Protein AF-A0A519LR67-F1 (afdb_monomer_lite)

Sequence (162 aa):
MQYLELKPSFPLKELPLLFSFYAIDAFLNLFQLSNNSKLLLLNELKISFNNEFAIDKEQKKEIDRNYRLLEPQMESILSGSSNDLNEIFSIVNLKSKAIKKTILTVRQRIEISTHSFLSSHIHMMLNRQYSSKQRMYELIIYNHLYRYYKTLHYKKKETSLI

Secondary structure (DSSP, 8-state):
--GGG--S---S-HHHHHHHHHHHHHHHHHTT--HHHHHHHHHHHHHHHHHHTT--HHHHHHHHHHHHHHHHHHHHHHHT--STTHHHHHHHHHHHHHHHHHHHHHHHH-SS-HHHHHHHHHHHHHHHH-SS-HHHHHHHHHHHHHHHHHHHHHHHHHHT--

Foldseek 3Di:
DDVVPPPDDDDPDCLLLLLLLLLLLLVVVLLVDDLVNLLVLLVVLLVVLCVVVVPDPVNVVVLVVVLVVCVVVNCCSSVVVDPVNVVSVVVSVVVSVVCSVVSVVCSVVPPDDPSVVSSVVSLVVQPVSDPPPSSVSSNSNSVNSSVVSVVVVVVVVVVVVD

Radius of gyration: 16.32 Å; chains: 1; bounding box: 38×46×45 Å

pLDDT: mean 85.64, std 14.42, range [35.38, 97.62]

Structure (mmCIF, N/CA/C/O backbone):
data_AF-A0A519LR67-F1
#
_entry.id   AF-A0A519LR67-F1
#
loop_
_atom_site.group_PDB
_atom_site.id
_atom_site.type_symbol
_atom_site.label_atom_id
_atom_site.label_alt_id
_atom_site.label_comp_id
_atom_site.label_asym_id
_atom_site.label_entity_id
_atom_site.label_seq_id
_atom_site.pdbx_PDB_ins_code
_atom_site.Cartn_x
_atom_site.Cartn_y
_atom_site.Cartn_z
_atom_site.occupancy
_atom_site.B_iso_or_equiv
_atom_site.auth_seq_id
_atom_site.auth_comp_id
_atom_site.auth_asym_id
_atom_site.auth_atom_id
_atom_site.pdbx_PDB_model_num
ATOM 1 N N . MET A 1 1 ? -15.741 -18.077 14.631 1.00 35.38 1 MET A N 1
ATOM 2 C CA . MET A 1 1 ? -14.416 -17.499 14.317 1.00 35.38 1 MET A CA 1
ATOM 3 C C . MET A 1 1 ? -14.642 -16.053 13.911 1.00 35.38 1 MET A C 1
ATOM 5 O O . MET A 1 1 ? -15.443 -15.833 13.030 1.00 35.38 1 MET A O 1
ATOM 9 N N . GLN A 1 2 ? -14.063 -15.014 14.489 1.00 40.09 2 GLN A N 1
ATOM 10 C CA . GLN A 1 2 ? -13.033 -14.943 15.527 1.00 40.09 2 GLN A CA 1
ATOM 11 C C . GLN A 1 2 ? -12.904 -13.473 15.987 1.00 40.09 2 GLN A C 1
ATOM 13 O O . GLN A 1 2 ? -11.833 -12.998 16.327 1.00 40.09 2 GLN A O 1
ATOM 18 N N . TYR A 1 3 ? -13.999 -12.714 15.910 1.00 45.06 3 TYR A N 1
ATOM 19 C CA . TYR A 1 3 ? -13.995 -11.268 16.129 1.00 45.06 3 TYR A CA 1
ATOM 20 C C . TYR A 1 3 ? -13.906 -10.875 17.616 1.00 45.06 3 TYR A C 1
ATOM 22 O O . TYR A 1 3 ? -13.339 -9.843 17.949 1.00 45.06 3 TYR A O 1
ATOM 30 N N . LEU A 1 4 ? -14.361 -11.732 18.539 1.00 39.19 4 LEU A N 1
ATOM 31 C CA . LEU A 1 4 ? -14.284 -11.499 19.994 1.00 39.19 4 LEU A CA 1
ATOM 32 C C . LEU A 1 4 ? -12.833 -11.417 20.546 1.00 39.19 4 LEU A C 1
ATOM 34 O O . LEU A 1 4 ? -12.640 -11.176 21.735 1.00 39.19 4 LEU A O 1
ATOM 38 N N . GLU A 1 5 ? -11.813 -11.557 19.687 1.00 42.66 5 GLU A N 1
ATOM 39 C CA . GLU A 1 5 ? -10.378 -11.413 19.971 1.00 42.66 5 GLU A CA 1
ATOM 40 C C . GLU A 1 5 ? -9.709 -10.233 19.225 1.00 42.66 5 GLU A C 1
ATOM 42 O O . GLU A 1 5 ? -8.518 -10.285 18.920 1.00 42.66 5 GLU A O 1
ATOM 47 N N . LEU A 1 6 ? -10.401 -9.113 18.990 1.00 49.81 6 LEU A N 1
ATOM 48 C CA . LEU A 1 6 ? -9.806 -7.793 18.644 1.00 49.81 6 LEU A CA 1
ATOM 49 C C . LEU A 1 6 ? -8.808 -7.228 19.693 1.00 49.81 6 LEU A C 1
ATOM 51 O O . LEU A 1 6 ? -8.476 -6.043 19.744 1.00 49.81 6 LEU A O 1
ATOM 55 N N . LYS A 1 7 ? -8.360 -8.089 20.596 1.00 42.62 7 LYS A N 1
ATOM 56 C CA . LYS A 1 7 ? -7.526 -7.839 21.754 1.00 42.62 7 LYS A CA 1
ATOM 57 C C . LYS A 1 7 ? -6.222 -7.176 21.308 1.00 42.62 7 LYS A C 1
ATOM 59 O O . LYS A 1 7 ? -5.516 -7.708 20.460 1.00 42.62 7 LYS A O 1
ATOM 64 N N . PRO A 1 8 ? -5.694 -6.239 22.072 1.00 41.91 8 PRO A N 1
ATOM 65 C CA . PRO A 1 8 ? -6.258 -4.974 22.488 1.00 41.91 8 PRO A CA 1
ATOM 66 C C . PRO A 1 8 ? -5.341 -3.856 21.953 1.00 41.91 8 PRO A C 1
ATOM 68 O O . PRO A 1 8 ? -4.138 -3.860 22.202 1.00 41.91 8 PRO A O 1
ATOM 71 N N . SER A 1 9 ? -5.916 -2.910 21.205 1.00 53.69 9 SER A N 1
ATOM 72 C CA . SER A 1 9 ? -5.344 -1.585 20.897 1.00 53.69 9 SER A CA 1
ATOM 73 C C . SER A 1 9 ? -3.869 -1.560 20.457 1.00 53.69 9 SER A C 1
ATOM 75 O O . SER A 1 9 ? -3.030 -1.169 21.260 1.00 53.69 9 SER A O 1
ATOM 77 N N . PHE A 1 10 ? -3.567 -1.961 19.210 1.00 47.44 10 PHE A N 1
ATOM 78 C CA . PHE A 1 10 ? -2.246 -1.883 18.541 1.00 47.44 10 PHE A CA 1
ATOM 79 C C . PHE A 1 10 ? -1.169 -1.058 19.293 1.00 47.44 10 PHE A C 1
ATOM 81 O O . PHE A 1 10 ? -1.021 0.133 19.021 1.00 47.44 10 PHE A O 1
ATOM 88 N N . PRO A 1 11 ? -0.382 -1.662 20.207 1.00 52.09 11 PRO A N 1
ATOM 89 C CA . PRO A 1 11 ? 0.748 -0.991 20.834 1.00 52.09 11 PRO A CA 1
ATOM 90 C C . PRO A 1 11 ? 2.058 -1.504 20.208 1.00 52.09 11 PRO A C 1
ATOM 92 O O . PRO A 1 11 ? 2.284 -2.710 20.115 1.00 52.09 11 PRO A O 1
ATOM 95 N N . LEU A 1 12 ? 2.914 -0.572 19.766 1.00 45.69 12 LEU A N 1
ATOM 96 C CA . LEU A 1 12 ? 4.274 -0.776 19.227 1.00 45.69 12 LEU A CA 1
ATOM 97 C C . LEU A 1 12 ? 4.404 -1.746 18.028 1.00 45.69 12 LEU A C 1
ATOM 99 O O . LEU A 1 12 ? 4.888 -2.863 18.194 1.00 45.69 12 LEU A O 1
ATOM 103 N N . LYS A 1 13 ? 4.029 -1.322 16.803 1.00 55.53 13 LYS A N 1
ATOM 104 C CA . LYS A 1 13 ? 4.420 -1.973 15.516 1.00 55.53 13 LYS A CA 1
ATOM 105 C C . LYS A 1 13 ? 4.006 -1.160 14.269 1.00 55.53 13 LYS A C 1
ATOM 107 O O . LYS A 1 13 ? 3.487 -1.706 13.300 1.00 55.53 13 LYS A O 1
ATOM 112 N N . GLU A 1 14 ? 4.211 0.155 14.276 1.00 73.88 14 GLU A N 1
ATOM 113 C CA . GLU A 1 14 ? 3.817 1.037 13.156 1.00 73.88 14 GLU A CA 1
ATOM 114 C C . GLU A 1 14 ? 4.798 0.938 11.975 1.00 73.88 14 GLU A C 1
ATOM 116 O O . GLU A 1 14 ? 4.396 0.989 10.815 1.00 73.88 14 GLU A O 1
ATOM 121 N N . LEU A 1 15 ? 6.078 0.668 12.258 1.00 81.56 15 LEU A N 1
ATOM 122 C CA . LEU A 1 15 ? 7.151 0.627 11.260 1.00 81.56 15 LEU A CA 1
ATOM 123 C C . LEU A 1 15 ? 6.900 -0.359 10.096 1.00 81.56 15 LEU A C 1
ATOM 125 O O . LEU A 1 15 ? 7.087 0.043 8.948 1.00 81.56 15 LEU A O 1
ATOM 129 N N . PRO A 1 16 ? 6.422 -1.606 10.311 1.00 88.56 16 PRO A N 1
ATOM 130 C CA . PRO A 1 16 ? 6.075 -2.497 9.205 1.00 88.56 16 PRO A CA 1
ATOM 131 C C . PRO A 1 16 ? 4.921 -1.973 8.342 1.00 88.56 16 PRO A C 1
ATOM 133 O O . PRO A 1 16 ? 4.932 -2.177 7.133 1.00 88.56 16 PRO A O 1
ATOM 136 N N . LEU A 1 17 ? 3.919 -1.309 8.930 1.00 90.88 17 LEU A N 1
ATOM 137 C CA . LEU A 1 17 ? 2.818 -0.715 8.163 1.00 90.88 17 LEU A CA 1
ATOM 138 C C . LEU A 1 17 ? 3.316 0.465 7.326 1.00 90.88 17 LEU A C 1
ATOM 140 O O . LEU A 1 17 ? 3.057 0.499 6.126 1.00 90.88 17 LEU A O 1
ATOM 144 N N . LEU A 1 18 ? 4.097 1.367 7.926 1.00 90.44 18 LEU A N 1
ATOM 145 C CA . LEU A 1 18 ? 4.720 2.490 7.220 1.00 90.44 18 LEU A CA 1
ATOM 146 C C . LEU A 1 18 ? 5.619 2.004 6.076 1.00 90.44 18 LEU A C 1
ATOM 148 O O . LEU A 1 18 ? 5.510 2.501 4.955 1.00 90.44 18 LEU A O 1
ATOM 152 N N . PHE A 1 19 ? 6.434 0.971 6.320 1.00 91.50 19 PHE A N 1
ATOM 153 C CA . PHE A 1 19 ? 7.225 0.322 5.276 1.00 91.50 19 PHE A CA 1
ATOM 154 C C . PHE A 1 19 ? 6.334 -0.202 4.147 1.00 91.50 19 PHE A C 1
ATOM 156 O O . PHE A 1 19 ? 6.629 0.059 2.985 1.00 91.50 19 PHE A O 1
ATOM 163 N N . SER A 1 20 ? 5.235 -0.898 4.464 1.00 95.06 20 SER A N 1
ATOM 164 C CA . SER A 1 20 ? 4.306 -1.411 3.449 1.00 95.06 20 SER A CA 1
ATOM 165 C C . SER A 1 20 ? 3.689 -0.289 2.619 1.00 95.06 20 SER A C 1
ATOM 167 O O . SER A 1 20 ? 3.636 -0.399 1.394 1.00 95.06 20 SER A O 1
ATOM 169 N N . PHE A 1 21 ? 3.248 0.797 3.261 1.00 95.25 21 PHE A N 1
ATOM 170 C CA . PHE A 1 21 ? 2.673 1.950 2.568 1.00 95.25 21 PHE A CA 1
ATOM 171 C C . PHE A 1 21 ? 3.666 2.537 1.570 1.00 95.25 21 PHE A C 1
ATOM 173 O O . PHE A 1 21 ? 3.342 2.683 0.391 1.00 95.25 21 PHE A O 1
ATOM 180 N N . TYR A 1 22 ? 4.890 2.806 2.025 1.00 94.69 22 TYR A N 1
ATOM 181 C CA . TYR A 1 22 ? 5.921 3.392 1.180 1.00 94.69 22 TYR A CA 1
ATOM 182 C C . TYR A 1 22 ? 6.403 2.433 0.088 1.00 94.69 22 TYR A C 1
ATOM 184 O O . TYR A 1 22 ? 6.562 2.836 -1.060 1.00 94.69 22 TYR A O 1
ATOM 192 N N . ALA A 1 23 ? 6.584 1.149 0.402 1.00 95.19 23 ALA A N 1
ATOM 193 C CA . ALA A 1 23 ? 6.995 0.144 -0.574 1.00 95.19 23 ALA A CA 1
ATOM 194 C C . ALA A 1 23 ? 5.959 -0.022 -1.694 1.00 95.19 23 ALA A C 1
ATOM 196 O O . ALA A 1 23 ? 6.339 -0.131 -2.862 1.00 95.19 23 ALA A O 1
ATOM 197 N N . ILE A 1 24 ? 4.663 -0.013 -1.362 1.00 97.12 24 ILE A N 1
ATOM 198 C CA . ILE A 1 24 ? 3.587 -0.075 -2.356 1.00 97.12 24 ILE A CA 1
ATOM 199 C C . ILE A 1 24 ? 3.546 1.210 -3.185 1.00 97.12 24 ILE A C 1
ATOM 201 O O . ILE A 1 24 ? 3.505 1.115 -4.410 1.00 97.12 24 ILE A O 1
ATOM 205 N N . ASP A 1 25 ? 3.604 2.399 -2.575 1.00 96.62 25 ASP A N 1
ATOM 206 C CA . ASP A 1 25 ? 3.631 3.657 -3.338 1.00 96.62 25 ASP A CA 1
ATOM 207 C C . ASP A 1 25 ? 4.840 3.719 -4.284 1.00 96.62 25 ASP A C 1
ATOM 209 O O . ASP A 1 25 ? 4.672 3.989 -5.476 1.00 96.62 25 ASP A O 1
ATOM 213 N N . ALA A 1 26 ? 6.036 3.379 -3.798 1.00 94.94 26 ALA A N 1
ATOM 214 C CA . ALA A 1 26 ? 7.251 3.319 -4.604 1.00 94.94 26 ALA A CA 1
ATOM 215 C C . ALA A 1 26 ? 7.111 2.325 -5.767 1.00 94.94 26 ALA A C 1
ATOM 217 O O . ALA A 1 26 ? 7.448 2.655 -6.905 1.00 94.94 26 ALA A O 1
ATOM 218 N N . PHE A 1 27 ? 6.552 1.138 -5.520 1.00 95.75 27 PHE A N 1
ATOM 219 C CA . PHE A 1 27 ? 6.279 0.156 -6.568 1.00 95.75 27 PHE A CA 1
ATOM 220 C C . PHE A 1 27 ? 5.311 0.701 -7.628 1.00 95.75 27 PHE A C 1
ATOM 222 O O . PHE A 1 27 ? 5.603 0.633 -8.822 1.00 95.75 27 PHE A O 1
ATOM 229 N N . LEU A 1 28 ? 4.203 1.321 -7.217 1.00 95.62 28 LEU A N 1
ATOM 230 C CA . LEU A 1 28 ? 3.241 1.940 -8.135 1.00 95.62 28 LEU A CA 1
ATOM 231 C C . LEU A 1 28 ? 3.856 3.113 -8.922 1.00 95.62 28 LEU A C 1
ATOM 233 O O . LEU A 1 28 ? 3.547 3.296 -10.103 1.00 95.62 28 LEU A O 1
ATOM 237 N N . ASN A 1 29 ? 4.763 3.875 -8.307 1.00 94.44 29 ASN A N 1
ATOM 238 C CA . ASN A 1 29 ? 5.527 4.938 -8.966 1.00 94.44 29 ASN A CA 1
ATOM 239 C C . ASN A 1 29 ? 6.478 4.398 -10.040 1.00 94.44 29 ASN A C 1
ATOM 241 O O . ASN A 1 29 ? 6.645 5.038 -11.079 1.00 94.44 29 ASN A O 1
ATOM 245 N N . LEU A 1 30 ? 7.071 3.214 -9.848 1.00 93.19 30 LEU A N 1
ATOM 246 C CA . LEU A 1 30 ? 7.915 2.581 -10.873 1.00 93.19 30 LEU A CA 1
ATOM 247 C C . LEU A 1 30 ? 7.119 2.235 -12.137 1.00 93.19 30 LEU A C 1
ATOM 249 O O . LEU A 1 30 ? 7.657 2.317 -13.241 1.00 93.19 30 LEU A O 1
ATOM 253 N N . PHE A 1 31 ? 5.829 1.933 -11.988 1.00 93.06 31 PHE A N 1
ATOM 254 C CA . PHE A 1 31 ? 4.893 1.758 -13.102 1.00 93.06 31 PHE A CA 1
ATOM 255 C C . PHE A 1 31 ? 4.347 3.080 -13.665 1.00 93.06 31 PHE A C 1
ATOM 257 O O . PHE A 1 31 ? 3.567 3.057 -14.618 1.00 93.06 31 PHE A O 1
ATOM 264 N N . GLN A 1 32 ? 4.787 4.225 -13.132 1.00 92.75 32 GLN A N 1
ATOM 265 C CA . GLN A 1 32 ? 4.385 5.573 -13.546 1.00 92.75 32 GLN A CA 1
ATOM 266 C C . GLN A 1 32 ? 2.875 5.820 -13.416 1.00 92.75 32 GLN A C 1
ATOM 268 O O . GLN A 1 32 ? 2.281 6.537 -14.224 1.00 92.75 32 GLN A O 1
ATOM 273 N N . LEU A 1 33 ? 2.230 5.223 -12.407 1.00 93.44 33 LEU A N 1
ATOM 274 C CA . LEU A 1 33 ? 0.810 5.463 -12.170 1.00 93.44 33 LEU A CA 1
ATOM 275 C C . LEU A 1 33 ? 0.583 6.885 -11.655 1.00 93.44 33 LEU A C 1
ATOM 277 O O . LEU A 1 33 ? 1.215 7.327 -10.695 1.00 93.44 33 LEU A O 1
ATOM 281 N N . SER A 1 34 ? -0.403 7.566 -12.240 1.00 94.25 34 SER A N 1
ATOM 282 C CA . SER A 1 34 ? -0.920 8.815 -11.684 1.00 94.25 34 SER A CA 1
ATOM 283 C C . SER A 1 34 ? -1.618 8.562 -10.342 1.00 94.25 34 SER A C 1
ATOM 285 O O . SER A 1 34 ? -2.151 7.474 -10.116 1.00 94.25 34 SER A O 1
ATOM 287 N N . ASN A 1 35 ? -1.710 9.577 -9.476 1.00 94.19 35 ASN A N 1
ATOM 288 C CA . ASN A 1 35 ? -2.459 9.459 -8.215 1.00 94.19 35 ASN A CA 1
ATOM 289 C C . ASN A 1 35 ? -3.920 9.019 -8.430 1.00 94.19 35 ASN A C 1
ATOM 291 O O . ASN A 1 35 ? -4.456 8.273 -7.615 1.00 94.19 35 ASN A O 1
ATOM 295 N N . ASN A 1 36 ? -4.542 9.400 -9.552 1.00 94.38 36 ASN A N 1
ATOM 296 C CA . ASN A 1 36 ? -5.896 8.965 -9.905 1.00 94.38 36 ASN A CA 1
ATOM 297 C C . ASN A 1 36 ? -5.935 7.469 -10.244 1.00 94.38 36 ASN A C 1
ATOM 299 O O . ASN A 1 36 ? -6.818 6.752 -9.783 1.00 94.38 36 ASN A O 1
ATOM 303 N N . SER A 1 37 ? -4.956 6.979 -11.008 1.00 94.50 37 SER A N 1
ATOM 304 C CA . SER A 1 37 ? -4.827 5.552 -11.332 1.00 94.50 37 SER A CA 1
ATOM 305 C C . SER A 1 37 ? -4.587 4.712 -10.076 1.00 94.50 37 SER A C 1
ATOM 307 O O . SER A 1 37 ? -5.194 3.654 -9.926 1.00 94.50 37 SER A O 1
ATOM 309 N N . LYS A 1 38 ? -3.752 5.200 -9.146 1.00 97.00 38 LYS A N 1
ATOM 310 C CA . LYS A 1 38 ? -3.538 4.560 -7.839 1.00 97.00 38 LYS A CA 1
ATOM 311 C C . LYS A 1 38 ? -4.827 4.519 -7.018 1.00 97.00 38 LYS A C 1
ATOM 313 O O . LYS A 1 38 ? -5.156 3.476 -6.464 1.00 97.00 38 LYS A O 1
ATOM 318 N N . LEU A 1 39 ? -5.577 5.625 -6.979 1.00 97.00 39 LEU A N 1
ATOM 319 C CA . LEU A 1 39 ? -6.861 5.703 -6.278 1.00 97.00 39 LEU A CA 1
ATOM 320 C C . LEU A 1 39 ? -7.871 4.673 -6.804 1.00 97.00 39 LEU A C 1
ATOM 322 O O . LEU A 1 39 ? -8.533 4.022 -5.997 1.00 97.00 39 LEU A O 1
ATOM 326 N N . LEU A 1 40 ? -7.984 4.516 -8.127 1.00 96.44 40 LEU A N 1
ATOM 327 C CA . LEU A 1 40 ? -8.887 3.537 -8.743 1.00 96.44 40 LEU A CA 1
ATOM 328 C C . LEU A 1 40 ? -8.495 2.098 -8.377 1.00 96.44 40 LEU A C 1
ATOM 330 O O . LEU A 1 40 ? -9.320 1.381 -7.816 1.00 96.44 40 LEU A O 1
ATOM 334 N N . LEU A 1 41 ? -7.224 1.728 -8.582 1.00 97.06 41 LEU A N 1
ATOM 335 C CA . LEU A 1 41 ? -6.673 0.414 -8.216 1.00 97.06 41 LEU A CA 1
ATOM 336 C C . LEU A 1 41 ? -6.937 0.075 -6.740 1.00 97.06 41 LEU A C 1
ATOM 338 O O . LEU A 1 41 ? -7.450 -0.991 -6.403 1.00 97.06 41 LEU A O 1
ATOM 342 N N . LEU A 1 42 ? -6.616 1.002 -5.836 1.00 97.62 42 LEU A N 1
ATOM 343 C CA . LEU A 1 42 ? -6.778 0.786 -4.399 1.00 97.62 42 LEU A CA 1
ATOM 344 C C . LEU A 1 42 ? -8.246 0.737 -3.975 1.00 97.62 42 LEU A C 1
ATOM 346 O O . LEU A 1 42 ? -8.575 0.042 -3.016 1.00 97.62 42 LEU A O 1
ATOM 350 N N . ASN A 1 43 ? -9.139 1.442 -4.673 1.00 97.31 43 ASN A N 1
ATOM 351 C CA . ASN A 1 43 ? -10.569 1.348 -4.403 1.00 97.31 43 ASN A CA 1
ATOM 352 C C . ASN A 1 43 ? -11.109 -0.046 -4.732 1.00 97.31 43 ASN A C 1
ATOM 354 O O . ASN A 1 43 ? -11.874 -0.586 -3.935 1.00 97.31 43 ASN A O 1
ATOM 358 N N . GLU A 1 44 ? -10.708 -0.624 -5.865 1.00 96.31 44 GLU A N 1
ATOM 359 C CA . GLU A 1 44 ? -11.115 -1.977 -6.261 1.00 96.31 44 GLU A CA 1
ATOM 360 C C . GLU A 1 44 ? -10.606 -3.024 -5.267 1.00 96.31 44 GLU A C 1
ATOM 362 O O . GLU A 1 44 ? -11.402 -3.805 -4.740 1.00 96.31 44 GLU A O 1
ATOM 367 N N . LEU A 1 45 ? -9.316 -2.969 -4.915 1.00 96.31 45 LEU A N 1
ATOM 368 C CA . LEU A 1 45 ? -8.715 -3.843 -3.900 1.00 96.31 45 LEU A CA 1
ATOM 369 C C . LEU A 1 45 ? -9.442 -3.737 -2.553 1.00 96.31 45 LEU A C 1
ATOM 371 O O . LEU A 1 45 ? -9.830 -4.745 -1.960 1.00 96.31 45 LEU A O 1
ATOM 375 N N . LYS A 1 46 ? -9.698 -2.507 -2.096 1.00 96.31 46 LYS A N 1
ATOM 376 C CA . LYS A 1 46 ? -10.438 -2.238 -0.860 1.00 96.31 46 LYS A CA 1
ATOM 377 C C . LYS A 1 46 ? -11.862 -2.797 -0.911 1.00 96.31 46 LYS A C 1
ATOM 379 O O . LYS A 1 46 ? -12.310 -3.380 0.068 1.00 96.31 46 LYS A O 1
ATOM 384 N N . ILE A 1 47 ? -12.600 -2.601 -2.008 1.00 96.00 47 ILE A N 1
ATOM 385 C CA . ILE A 1 47 ? -13.977 -3.113 -2.139 1.00 96.00 47 ILE A CA 1
ATOM 386 C C . ILE A 1 47 ? -13.974 -4.640 -2.097 1.00 96.00 47 ILE A C 1
ATOM 388 O O . ILE A 1 47 ? -14.743 -5.216 -1.331 1.00 96.00 47 ILE A O 1
ATOM 392 N N . SER A 1 48 ? -13.087 -5.279 -2.863 1.00 93.94 48 SER A N 1
ATOM 393 C CA . SER A 1 48 ? -12.969 -6.738 -2.902 1.00 93.94 48 SER A CA 1
ATOM 394 C C . SER A 1 48 ? -12.734 -7.317 -1.507 1.00 93.94 48 SER A C 1
ATOM 396 O O . SER A 1 48 ? -13.463 -8.209 -1.083 1.00 93.94 48 SER A O 1
ATOM 398 N N . PHE A 1 49 ? -11.771 -6.769 -0.760 1.00 92.56 49 PHE A N 1
ATOM 399 C CA . PHE A 1 49 ? -11.449 -7.265 0.580 1.00 92.56 49 PHE A CA 1
ATOM 400 C C . PHE A 1 49 ? -12.525 -6.924 1.604 1.00 92.56 49 PHE A C 1
ATOM 402 O O . PHE A 1 49 ? -12.839 -7.749 2.454 1.00 92.56 49 PHE A O 1
ATOM 409 N N . ASN A 1 50 ? -13.137 -5.743 1.524 1.00 92.12 50 ASN A N 1
ATOM 410 C CA . ASN A 1 50 ? -14.223 -5.411 2.440 1.00 92.12 50 ASN A CA 1
ATOM 411 C C . ASN A 1 50 ? -15.418 -6.362 2.263 1.00 92.12 50 ASN A C 1
ATOM 413 O O . ASN A 1 50 ? -16.049 -6.730 3.251 1.00 92.12 50 ASN A O 1
ATOM 417 N N . ASN A 1 51 ? -15.709 -6.775 1.027 1.00 92.81 51 ASN A N 1
ATOM 418 C CA . ASN A 1 51 ? -16.760 -7.748 0.744 1.00 92.81 51 ASN A CA 1
ATOM 419 C C . ASN A 1 51 ? -16.378 -9.151 1.234 1.00 92.81 51 ASN A C 1
ATOM 421 O O . ASN A 1 51 ? -17.186 -9.803 1.885 1.00 92.81 51 ASN A O 1
ATOM 425 N N . GLU A 1 52 ? -15.148 -9.596 0.965 1.00 91.12 52 GLU A N 1
ATOM 426 C CA . GLU A 1 52 ? -14.638 -10.901 1.409 1.00 91.12 52 GLU A CA 1
ATOM 427 C C . GLU A 1 52 ? -14.682 -11.062 2.933 1.00 91.12 52 GLU A C 1
ATOM 429 O O . GLU A 1 52 ? -15.101 -12.100 3.437 1.00 91.12 52 GLU A O 1
ATOM 434 N N . PHE A 1 53 ? -14.289 -10.022 3.669 1.00 89.12 53 PHE A N 1
ATOM 435 C CA . PHE A 1 53 ? -14.295 -10.016 5.133 1.00 89.12 53 PHE A CA 1
ATOM 436 C C . PHE A 1 53 ? -15.657 -9.665 5.741 1.00 89.12 53 PHE A C 1
ATOM 438 O O . PHE A 1 53 ? -15.765 -9.591 6.963 1.00 89.12 53 PHE A O 1
ATOM 445 N N . ALA A 1 54 ? -16.680 -9.446 4.908 1.00 91.75 54 ALA A N 1
ATOM 446 C CA . ALA A 1 54 ? -18.011 -9.017 5.325 1.00 91.75 54 ALA A CA 1
ATOM 447 C C . ALA A 1 54 ? -17.965 -7.818 6.292 1.00 91.75 54 ALA A C 1
ATOM 449 O O . ALA A 1 54 ? -18.612 -7.828 7.340 1.00 91.75 54 ALA A O 1
ATOM 450 N N . ILE A 1 55 ? -17.181 -6.790 5.937 1.00 89.81 55 ILE A N 1
ATOM 451 C CA . ILE A 1 55 ? -16.923 -5.640 6.808 1.00 89.81 55 ILE A CA 1
ATOM 452 C C . ILE A 1 55 ? -18.222 -4.931 7.171 1.00 89.81 55 ILE A C 1
ATOM 454 O O . ILE A 1 55 ? -18.874 -4.299 6.333 1.00 89.81 55 ILE A O 1
ATOM 458 N N . ASP A 1 56 ? -18.557 -4.994 8.454 1.00 90.56 56 ASP A N 1
ATOM 459 C CA . ASP A 1 56 ? -19.725 -4.338 9.017 1.00 90.56 56 ASP A CA 1
ATOM 460 C C . ASP A 1 56 ? -19.427 -2.893 9.467 1.00 90.56 56 ASP A C 1
ATOM 462 O O . ASP A 1 56 ? -18.339 -2.331 9.288 1.00 90.56 56 ASP A O 1
ATOM 466 N N . LYS A 1 57 ? -20.442 -2.243 10.045 1.00 88.50 57 LYS A N 1
ATOM 467 C CA . LYS A 1 57 ? -20.338 -0.856 10.515 1.00 88.50 57 LYS A CA 1
ATOM 468 C C . LYS A 1 57 ? -19.377 -0.698 11.697 1.00 88.50 57 LYS A C 1
ATOM 470 O O . LYS A 1 57 ? -18.798 0.381 11.833 1.00 88.50 57 LYS A O 1
ATOM 475 N N . GLU A 1 58 ? -19.234 -1.700 12.557 1.00 87.62 58 GLU A N 1
ATOM 476 C CA . GLU A 1 58 ? -18.367 -1.639 13.738 1.00 87.62 58 GLU A CA 1
ATOM 477 C C . GLU A 1 58 ? -16.904 -1.807 13.333 1.00 87.62 58 GLU A C 1
ATOM 479 O O . GLU A 1 58 ? -16.078 -0.942 13.632 1.00 87.62 58 GLU A O 1
ATOM 484 N N . GLN A 1 59 ? -16.611 -2.828 12.533 1.00 86.44 59 GLN A N 1
ATOM 485 C CA . GLN A 1 59 ? -15.288 -3.079 11.962 1.00 86.44 59 GLN A CA 1
ATOM 486 C C . GLN A 1 59 ? -14.813 -1.895 11.117 1.00 86.44 59 GLN A C 1
ATOM 488 O O . GLN A 1 59 ? -13.668 -1.455 11.225 1.00 86.44 59 GLN A O 1
ATOM 493 N N . LYS A 1 60 ? -15.709 -1.295 10.324 1.00 87.81 60 LYS A N 1
ATOM 494 C CA . LYS A 1 60 ? -15.391 -0.078 9.570 1.00 87.81 60 LYS A CA 1
ATOM 495 C C . LYS A 1 60 ? -15.011 1.090 10.483 1.00 87.81 60 LYS A C 1
ATOM 497 O O . LYS A 1 60 ? -14.035 1.782 10.198 1.00 87.81 60 LYS A O 1
ATOM 502 N N . LYS A 1 61 ? -15.750 1.319 11.576 1.00 88.06 61 LYS A N 1
ATOM 503 C CA . LYS A 1 61 ? -15.421 2.378 12.550 1.00 88.06 61 LYS A CA 1
ATOM 504 C C . LYS A 1 61 ? -14.044 2.159 13.170 1.00 88.06 61 LYS A C 1
ATOM 506 O O . LYS A 1 61 ? -13.329 3.134 13.402 1.00 88.06 61 LYS A O 1
ATOM 511 N N . GLU A 1 62 ? -13.678 0.910 13.427 1.00 86.62 62 GLU A N 1
ATOM 512 C CA . GLU A 1 62 ? -12.370 0.557 13.968 1.00 86.62 62 GLU A CA 1
ATOM 513 C C . GLU A 1 62 ? -11.243 0.811 12.962 1.00 86.62 62 GLU A C 1
ATOM 515 O O . GLU A 1 62 ? -10.290 1.518 13.289 1.00 86.62 62 GLU A O 1
ATOM 520 N N . ILE A 1 63 ? -11.387 0.341 11.718 1.00 88.12 63 ILE A N 1
ATOM 521 C CA . ILE A 1 63 ? -10.449 0.651 10.625 1.00 88.12 63 ILE A CA 1
ATOM 522 C C . ILE A 1 63 ? -10.291 2.170 10.491 1.00 88.12 63 ILE A C 1
ATOM 524 O O . ILE A 1 63 ? -9.174 2.675 10.366 1.00 88.12 63 ILE A O 1
ATOM 528 N N . ASP A 1 64 ? -11.397 2.912 10.578 1.00 88.25 64 ASP A N 1
ATOM 529 C CA . ASP A 1 64 ? -11.372 4.363 10.457 1.00 88.25 64 ASP A CA 1
ATOM 530 C C . ASP A 1 64 ? -10.677 5.061 11.626 1.00 88.25 64 ASP A C 1
ATOM 532 O O . ASP A 1 64 ? -10.027 6.093 11.421 1.00 88.25 64 ASP A O 1
ATOM 536 N N . ARG A 1 65 ? -10.819 4.522 12.839 1.00 88.31 65 ARG A N 1
ATOM 537 C CA . ARG A 1 65 ? -10.103 4.985 14.030 1.00 88.31 65 ARG A CA 1
ATOM 538 C C . ARG A 1 65 ? -8.608 4.716 13.894 1.00 88.31 65 ARG A C 1
ATOM 540 O O . ARG A 1 65 ? -7.834 5.639 14.121 1.00 88.31 65 ARG A O 1
ATOM 547 N N . ASN A 1 66 ? -8.224 3.514 13.472 1.00 86.94 66 ASN A N 1
ATOM 548 C CA . ASN A 1 66 ? -6.825 3.126 13.282 1.00 86.94 66 ASN A CA 1
ATOM 549 C C . ASN A 1 66 ? -6.140 3.996 12.224 1.00 86.94 66 ASN A C 1
ATOM 551 O O . ASN A 1 66 ? -5.031 4.475 12.444 1.00 86.94 66 ASN A O 1
ATOM 555 N N . TYR A 1 67 ? -6.846 4.308 11.137 1.00 88.56 67 TYR A N 1
ATOM 556 C CA . TYR A 1 67 ? -6.345 5.244 10.138 1.00 88.56 67 TYR A CA 1
ATOM 557 C C . TYR A 1 67 ? -6.044 6.617 10.725 1.00 88.56 67 TYR A C 1
ATOM 559 O O . TYR A 1 67 ? -4.972 7.147 10.475 1.00 88.56 67 TYR A O 1
ATOM 567 N N . ARG A 1 68 ? -6.955 7.197 11.518 1.00 88.69 68 ARG A N 1
ATOM 568 C CA . ARG A 1 68 ? -6.741 8.541 12.085 1.00 88.69 68 ARG A CA 1
ATOM 569 C C . ARG A 1 68 ? -5.519 8.604 13.002 1.00 88.69 68 ARG A C 1
ATOM 571 O O . ARG A 1 68 ? -4.912 9.658 13.112 1.00 88.69 68 ARG A O 1
ATOM 578 N N . LEU A 1 69 ? -5.171 7.491 13.647 1.00 89.00 69 LEU A N 1
ATOM 579 C CA . LEU A 1 69 ? -3.969 7.399 14.476 1.00 89.00 69 LEU A CA 1
ATOM 580 C C . LEU A 1 69 ? -2.691 7.396 13.621 1.00 89.00 69 LEU A C 1
ATOM 582 O O . LEU A 1 69 ? -1.734 8.082 13.962 1.00 89.00 69 LEU A O 1
ATOM 586 N N . LEU A 1 70 ? -2.691 6.669 12.500 1.00 88.69 70 LEU A N 1
ATOM 587 C CA . LEU A 1 70 ? -1.521 6.516 11.623 1.00 88.69 70 LEU A CA 1
ATOM 588 C C . LEU A 1 70 ? -1.406 7.585 10.530 1.00 88.69 70 LEU A C 1
ATOM 590 O O . LEU A 1 70 ? -0.355 7.703 9.903 1.00 88.69 70 LEU A O 1
ATOM 594 N N . GLU A 1 71 ? -2.470 8.346 10.274 1.00 90.12 71 GLU A N 1
ATOM 595 C CA . GLU A 1 71 ? -2.547 9.318 9.181 1.00 90.12 71 GLU A CA 1
ATOM 596 C C . GLU A 1 71 ? -1.373 10.307 9.173 1.00 90.12 71 GLU A C 1
ATOM 598 O O . GLU A 1 71 ? -0.748 10.410 8.119 1.00 90.12 71 GLU A O 1
ATOM 603 N N . PRO A 1 72 ? -0.970 10.950 10.290 1.00 89.88 72 PRO A N 1
ATOM 604 C CA . PRO A 1 72 ? 0.152 11.893 10.267 1.00 89.88 72 PRO A CA 1
ATOM 605 C C . PRO A 1 72 ? 1.475 11.253 9.820 1.00 89.88 72 PRO A C 1
ATOM 607 O O . PRO A 1 72 ? 2.204 11.811 9.000 1.00 89.88 72 PRO A O 1
ATOM 610 N N . GLN A 1 73 ? 1.778 10.049 10.315 1.00 89.12 73 GLN A N 1
ATOM 611 C CA . GLN A 1 73 ? 2.998 9.323 9.950 1.00 89.12 73 GLN A CA 1
ATOM 612 C C . GLN A 1 73 ? 2.941 8.819 8.506 1.00 89.12 73 GLN A C 1
ATOM 614 O O . GLN A 1 73 ? 3.937 8.872 7.783 1.00 89.12 73 GLN A O 1
ATOM 619 N N . MET A 1 74 ? 1.771 8.347 8.073 1.00 91.31 74 MET A N 1
ATOM 620 C CA . MET A 1 74 ? 1.551 7.891 6.708 1.00 91.31 74 MET A CA 1
ATOM 621 C C . MET A 1 74 ? 1.658 9.053 5.710 1.00 91.31 74 MET A C 1
ATOM 623 O O . MET A 1 74 ? 2.308 8.909 4.676 1.00 91.31 74 MET A O 1
ATOM 627 N N . GLU A 1 75 ? 1.075 10.215 6.014 1.00 91.75 75 GLU A N 1
ATOM 628 C CA . GLU A 1 75 ? 1.243 11.420 5.200 1.00 91.75 75 GLU A CA 1
ATOM 629 C C . GLU A 1 75 ? 2.717 11.832 5.144 1.00 91.75 75 GLU A C 1
ATOM 631 O O . GLU A 1 75 ? 3.225 12.120 4.058 1.00 91.75 75 GLU A O 1
ATOM 636 N N . SER A 1 76 ? 3.427 11.796 6.273 1.00 89.88 76 SER A N 1
ATOM 637 C CA . SER A 1 76 ? 4.842 12.166 6.335 1.00 89.88 76 SER A CA 1
ATOM 638 C C . SER A 1 76 ? 5.740 11.239 5.504 1.00 89.88 76 SER A C 1
ATOM 640 O O . SER A 1 76 ? 6.555 11.721 4.712 1.00 89.88 76 SER A O 1
ATOM 642 N N . ILE A 1 77 ? 5.557 9.914 5.599 1.00 90.75 77 ILE A N 1
ATOM 643 C CA . ILE A 1 77 ? 6.365 8.956 4.828 1.00 90.75 77 ILE A CA 1
ATOM 644 C C . ILE A 1 77 ? 6.030 8.980 3.329 1.00 90.75 77 ILE A C 1
ATOM 646 O O . ILE A 1 77 ? 6.938 8.937 2.502 1.00 90.75 77 ILE A O 1
ATOM 650 N N . LEU A 1 78 ? 4.750 9.090 2.954 1.00 92.00 78 LEU A N 1
ATOM 651 C CA . LEU A 1 78 ? 4.330 9.080 1.545 1.00 92.00 78 LEU A CA 1
ATOM 652 C C . LEU A 1 78 ? 4.615 10.404 0.826 1.00 92.00 78 LEU A C 1
ATOM 654 O O . LEU A 1 78 ? 4.834 10.406 -0.382 1.00 92.00 78 LEU A O 1
ATOM 658 N N . SER A 1 79 ? 4.648 11.525 1.552 1.00 89.25 79 SER A N 1
ATOM 659 C CA . SER A 1 79 ? 5.095 12.815 1.003 1.00 89.25 79 SER A CA 1
ATOM 660 C C . SER A 1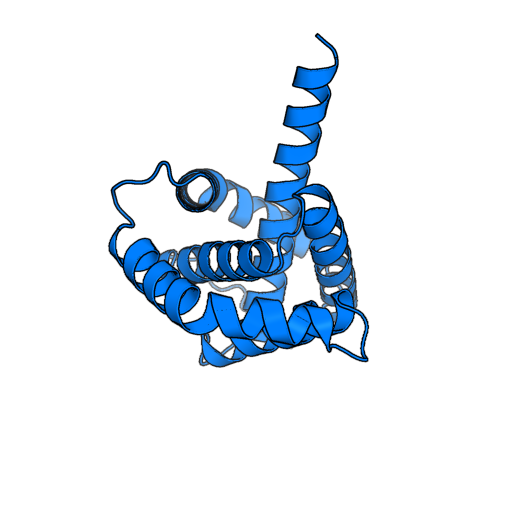 79 ? 6.619 12.965 0.967 1.00 89.25 79 SER A C 1
ATOM 662 O O . SER A 1 79 ? 7.116 13.896 0.338 1.00 89.25 79 SER A O 1
ATOM 664 N N . GLY A 1 80 ? 7.361 12.070 1.630 1.00 82.50 80 GLY A N 1
ATOM 665 C CA . GLY A 1 80 ? 8.817 12.161 1.764 1.00 82.50 80 GLY A CA 1
ATOM 666 C C . GLY A 1 80 ? 9.284 13.308 2.665 1.00 82.50 80 GLY A C 1
ATOM 667 O O . GLY A 1 80 ? 10.415 13.757 2.532 1.00 82.50 80 GLY A O 1
ATOM 668 N N . SER A 1 81 ? 8.419 13.801 3.556 1.00 79.06 81 SER A N 1
ATOM 669 C CA . SER A 1 81 ? 8.724 14.909 4.476 1.00 79.06 81 SER A CA 1
ATOM 670 C C . SER A 1 81 ? 9.290 14.453 5.827 1.00 79.06 81 SER A C 1
ATOM 672 O O . SER A 1 81 ? 9.684 15.285 6.640 1.00 79.06 81 SER A O 1
ATOM 674 N N . SER A 1 82 ? 9.330 13.143 6.085 1.00 75.75 82 SER A N 1
ATOM 675 C CA . SER A 1 82 ? 9.914 12.575 7.305 1.00 75.75 82 SER A CA 1
ATOM 676 C C . SER A 1 82 ? 11.441 12.523 7.223 1.00 75.75 82 SER A C 1
ATOM 678 O O . SER A 1 82 ? 11.973 11.988 6.258 1.00 75.75 82 SER A O 1
ATOM 680 N N . ASN A 1 83 ? 12.149 12.973 8.260 1.00 66.75 83 ASN A N 1
ATOM 681 C CA . ASN A 1 83 ? 13.591 12.717 8.407 1.00 66.75 83 ASN A CA 1
ATOM 682 C C . ASN A 1 83 ? 13.889 11.472 9.263 1.00 66.75 83 ASN A C 1
ATOM 684 O O . ASN A 1 83 ? 14.988 10.926 9.198 1.00 66.75 83 ASN A O 1
ATOM 688 N N . ASP A 1 84 ? 12.909 10.984 10.026 1.00 70.69 84 ASP A N 1
ATOM 689 C CA . ASP A 1 84 ? 13.099 9.918 11.019 1.00 70.69 84 ASP A CA 1
ATOM 690 C C . ASP A 1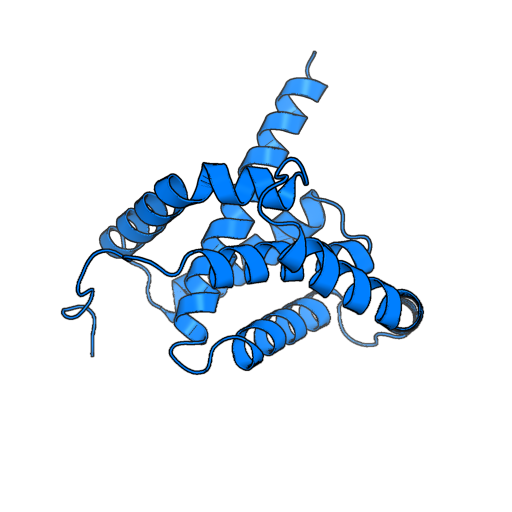 84 ? 12.990 8.502 10.419 1.00 70.69 84 ASP A C 1
ATOM 692 O O . ASP A 1 84 ? 13.226 7.507 11.100 1.00 70.69 84 ASP A O 1
ATOM 696 N N . LEU A 1 85 ? 12.650 8.388 9.129 1.00 75.62 85 LEU A N 1
ATOM 697 C CA . LEU A 1 85 ? 12.392 7.117 8.431 1.00 75.62 85 LEU A CA 1
ATOM 698 C C . LEU A 1 85 ? 13.412 6.821 7.314 1.00 75.62 85 LEU A C 1
ATOM 700 O O . LEU A 1 85 ? 13.145 6.037 6.397 1.00 75.62 85 LEU A O 1
ATOM 704 N N . ASN A 1 86 ? 14.607 7.412 7.412 1.00 75.75 86 ASN A N 1
ATOM 705 C CA . ASN A 1 86 ? 15.690 7.304 6.425 1.00 75.75 86 ASN A CA 1
ATOM 706 C C . ASN A 1 86 ? 16.085 5.864 6.075 1.00 75.75 86 ASN A C 1
ATOM 708 O O . ASN A 1 86 ? 16.432 5.582 4.925 1.00 75.75 86 ASN A O 1
ATOM 712 N N . GLU A 1 87 ? 16.007 4.935 7.027 1.00 80.81 87 GLU A N 1
ATOM 713 C CA . GLU A 1 87 ? 16.299 3.522 6.774 1.00 80.81 87 GLU A CA 1
ATOM 714 C C . GLU A 1 87 ? 15.276 2.884 5.825 1.00 80.81 87 GLU A C 1
ATOM 716 O O . GLU A 1 87 ? 15.664 2.206 4.867 1.00 80.81 87 GLU A O 1
ATOM 721 N N . ILE A 1 88 ? 13.977 3.153 6.023 1.00 83.69 88 ILE A N 1
ATOM 722 C CA . ILE A 1 88 ? 12.917 2.668 5.126 1.00 83.69 88 ILE A CA 1
ATOM 723 C C . ILE A 1 88 ? 13.139 3.229 3.725 1.00 83.69 88 ILE A C 1
ATOM 725 O O . ILE A 1 88 ? 13.139 2.467 2.752 1.00 83.69 88 ILE A O 1
ATOM 729 N N . PHE A 1 89 ? 13.370 4.542 3.624 1.00 83.00 89 PHE A N 1
ATOM 730 C CA . PHE A 1 89 ? 13.634 5.190 2.343 1.00 83.00 89 PHE A CA 1
ATOM 731 C C . PHE A 1 89 ? 14.832 4.562 1.644 1.00 83.00 89 PHE A C 1
ATOM 733 O O . PHE A 1 89 ? 14.736 4.203 0.473 1.00 83.00 89 PHE A O 1
ATOM 740 N N . SER A 1 90 ? 15.934 4.358 2.359 1.00 84.25 90 SER A N 1
ATOM 741 C CA . SER A 1 90 ? 17.152 3.771 1.802 1.00 84.25 90 SER A CA 1
ATOM 742 C C . SER A 1 90 ? 16.901 2.365 1.257 1.00 84.25 90 SER A C 1
ATOM 744 O O . SER A 1 90 ? 17.215 2.089 0.098 1.00 84.25 90 SER A O 1
ATOM 746 N N . ILE A 1 91 ? 16.267 1.487 2.039 1.00 87.44 91 ILE A N 1
ATOM 747 C CA . ILE A 1 91 ? 15.995 0.100 1.633 1.00 87.44 91 ILE A CA 1
ATOM 748 C C . ILE A 1 91 ? 15.073 0.055 0.409 1.00 87.44 91 ILE A C 1
ATOM 750 O O . ILE A 1 91 ? 15.358 -0.651 -0.566 1.00 87.44 91 ILE A O 1
ATOM 754 N N . VAL A 1 92 ? 13.965 0.797 0.442 1.00 88.44 92 VAL A N 1
ATOM 755 C CA . VAL A 1 92 ? 12.974 0.782 -0.640 1.00 88.44 92 VAL A CA 1
ATOM 756 C C . VAL A 1 92 ? 13.530 1.446 -1.900 1.00 88.44 92 VAL A C 1
ATOM 758 O O . VAL A 1 92 ? 13.341 0.907 -2.993 1.00 88.44 92 VAL A O 1
ATOM 761 N N . ASN A 1 93 ? 14.283 2.542 -1.782 1.00 88.19 93 ASN A N 1
ATOM 762 C CA . ASN A 1 93 ? 14.883 3.227 -2.929 1.00 88.19 93 ASN A CA 1
ATOM 763 C C . ASN A 1 93 ? 15.997 2.406 -3.581 1.00 88.19 93 ASN A C 1
ATOM 765 O O . ASN A 1 93 ? 16.058 2.343 -4.812 1.00 88.19 93 ASN A O 1
ATOM 769 N N . LEU A 1 94 ? 16.837 1.722 -2.796 1.00 89.31 94 LEU A N 1
ATOM 770 C CA . LEU A 1 94 ? 17.853 0.810 -3.329 1.00 89.31 94 LEU A CA 1
ATOM 771 C C . LEU A 1 94 ? 17.210 -0.320 -4.141 1.00 89.31 94 LEU A C 1
ATOM 773 O O . LEU A 1 94 ? 17.595 -0.550 -5.291 1.00 89.31 94 LEU A O 1
ATOM 777 N N . LYS A 1 95 ? 16.178 -0.973 -3.589 1.00 88.38 95 LYS A N 1
ATOM 778 C CA . LYS A 1 95 ? 15.423 -2.016 -4.303 1.00 88.38 95 LYS A CA 1
ATOM 779 C C . LYS A 1 95 ? 14.746 -1.466 -5.556 1.00 88.38 95 LYS A C 1
ATOM 781 O O . LYS A 1 95 ? 14.869 -2.060 -6.625 1.00 88.38 95 LYS A O 1
ATOM 786 N N . SER A 1 96 ? 14.093 -0.311 -5.445 1.00 90.12 96 SER A N 1
ATOM 787 C CA . SER A 1 96 ? 13.411 0.354 -6.559 1.00 90.12 96 SER A CA 1
ATOM 788 C C . SER A 1 96 ? 14.377 0.677 -7.696 1.00 90.12 96 SER A C 1
ATOM 790 O O . SER A 1 96 ? 14.078 0.408 -8.858 1.00 90.12 96 SER A O 1
ATOM 792 N N . LYS A 1 97 ? 15.575 1.182 -7.378 1.00 90.81 97 LYS A N 1
ATOM 793 C CA . LYS A 1 97 ? 16.628 1.468 -8.360 1.00 90.81 97 LYS A CA 1
ATOM 794 C C . LYS A 1 97 ? 17.103 0.201 -9.071 1.00 90.81 97 LYS A C 1
ATOM 796 O O . LYS A 1 97 ? 17.254 0.232 -10.292 1.00 90.81 97 LYS A O 1
ATOM 801 N N . ALA A 1 98 ? 17.293 -0.896 -8.337 1.00 91.25 98 ALA A N 1
ATOM 802 C CA . ALA A 1 98 ? 17.718 -2.176 -8.901 1.00 91.25 98 ALA A CA 1
ATOM 803 C C . ALA A 1 98 ? 16.706 -2.747 -9.910 1.00 91.25 98 ALA A C 1
ATOM 805 O O . ALA A 1 98 ? 17.105 -3.269 -10.947 1.00 91.25 98 ALA A O 1
ATOM 806 N N . ILE A 1 99 ? 15.402 -2.601 -9.650 1.00 90.88 99 ILE A N 1
ATOM 807 C CA . ILE A 1 99 ? 14.349 -3.188 -10.498 1.00 90.88 99 ILE A CA 1
ATOM 808 C C . ILE A 1 99 ? 13.757 -2.218 -11.532 1.00 90.88 99 ILE A C 1
ATOM 810 O O . ILE A 1 99 ? 12.992 -2.644 -12.396 1.00 90.88 99 ILE A O 1
ATOM 814 N N . LYS A 1 100 ? 14.107 -0.923 -11.486 1.00 90.62 100 LYS A N 1
ATOM 815 C CA . LYS A 1 100 ? 13.505 0.128 -12.330 1.00 90.62 100 LYS A CA 1
ATOM 816 C C . LYS A 1 100 ? 13.558 -0.194 -13.823 1.00 90.62 100 LYS A C 1
ATOM 818 O O . LYS A 1 100 ? 12.548 -0.064 -14.507 1.00 90.62 100 LYS A O 1
ATOM 823 N N . LYS A 1 101 ? 14.721 -0.616 -14.334 1.00 88.88 101 LYS A N 1
ATOM 824 C CA . LYS A 1 101 ? 14.881 -0.960 -15.760 1.00 88.88 101 LYS A CA 1
ATOM 825 C C . LYS A 1 101 ? 13.999 -2.148 -16.142 1.00 88.88 101 LYS A C 1
ATOM 827 O O . LYS A 1 101 ? 13.280 -2.075 -17.132 1.00 88.88 101 LYS A O 1
ATOM 832 N N . THR A 1 102 ? 13.999 -3.190 -15.313 1.00 91.06 102 THR A N 1
ATOM 833 C CA . THR A 1 102 ? 13.183 -4.390 -15.516 1.00 91.06 102 THR A CA 1
ATOM 834 C C . THR A 1 102 ? 11.696 -4.057 -15.547 1.00 91.06 102 THR A C 1
ATOM 836 O O . THR A 1 102 ? 11.001 -4.511 -16.448 1.00 91.06 102 THR A O 1
ATOM 839 N N . ILE A 1 103 ? 11.205 -3.216 -14.630 1.00 88.88 103 ILE A N 1
ATOM 840 C CA . ILE A 1 103 ? 9.792 -2.805 -14.600 1.00 88.88 103 ILE A CA 1
ATOM 841 C C . ILE A 1 103 ? 9.386 -2.060 -15.876 1.00 88.88 103 ILE A C 1
ATOM 843 O O . ILE A 1 103 ? 8.303 -2.312 -16.403 1.00 88.88 103 ILE A O 1
ATOM 847 N N . LEU A 1 104 ? 10.245 -1.186 -16.412 1.00 85.56 104 LEU A N 1
ATOM 848 C C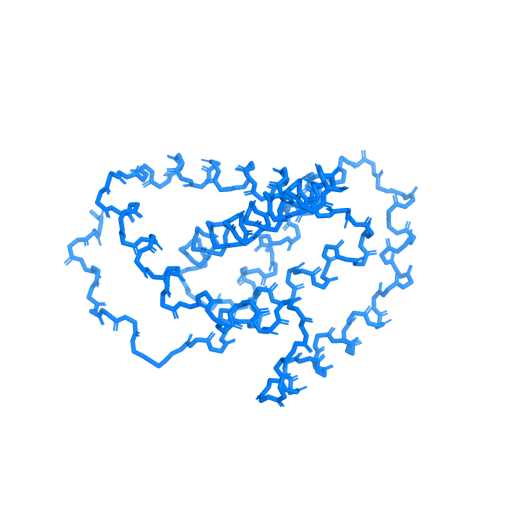A . LEU A 1 104 ? 9.953 -0.491 -17.671 1.00 85.56 104 LEU A CA 1
ATOM 849 C C . LEU A 1 104 ? 9.826 -1.472 -18.843 1.00 85.56 104 LEU A C 1
ATOM 851 O O . LEU A 1 104 ? 8.916 -1.329 -19.657 1.00 85.56 104 LEU A O 1
ATOM 855 N N . THR A 1 105 ? 10.685 -2.492 -18.901 1.00 88.56 105 THR A N 1
ATOM 856 C CA . THR A 1 105 ? 10.585 -3.556 -19.910 1.00 88.56 105 THR A CA 1
ATOM 857 C C . THR A 1 105 ? 9.340 -4.415 -19.709 1.00 88.56 105 THR A C 1
ATOM 859 O O . THR A 1 105 ? 8.638 -4.693 -20.677 1.00 88.56 105 THR A O 1
ATOM 862 N N . VAL A 1 106 ? 9.034 -4.806 -18.468 1.00 88.44 106 VAL A N 1
ATOM 863 C CA . VAL A 1 106 ? 7.835 -5.589 -18.134 1.00 88.44 106 VAL A CA 1
ATOM 864 C C . VAL A 1 106 ? 6.589 -4.840 -18.579 1.00 88.44 106 VAL A C 1
ATOM 866 O O . VAL A 1 106 ? 5.793 -5.405 -19.313 1.00 88.44 106 VAL A O 1
ATOM 869 N N . ARG A 1 107 ? 6.456 -3.550 -18.249 1.00 83.12 107 ARG A N 1
ATOM 870 C CA . ARG A 1 107 ? 5.303 -2.725 -18.643 1.00 83.12 107 ARG A CA 1
ATOM 871 C C . ARG A 1 107 ? 5.040 -2.726 -20.153 1.00 83.12 107 ARG A C 1
ATOM 873 O O . ARG A 1 107 ? 3.885 -2.662 -20.550 1.00 83.12 107 ARG A O 1
ATOM 880 N N . GLN A 1 108 ? 6.081 -2.790 -20.983 1.00 83.50 108 GLN A N 1
ATOM 881 C CA . GLN A 1 108 ? 5.941 -2.841 -22.445 1.00 83.50 108 GLN A CA 1
ATOM 882 C C . GLN A 1 108 ? 5.525 -4.221 -22.971 1.00 83.50 108 GLN A C 1
ATOM 884 O O . GLN A 1 108 ? 5.102 -4.325 -24.117 1.00 83.50 108 GLN A O 1
ATOM 889 N N . ARG A 1 109 ? 5.689 -5.273 -22.165 1.00 87.00 109 ARG A N 1
ATOM 890 C CA . ARG A 1 109 ? 5.534 -6.675 -22.569 1.00 87.00 109 ARG A CA 1
ATOM 891 C C . ARG A 1 109 ? 4.456 -7.426 -21.792 1.00 87.00 109 ARG A C 1
ATOM 893 O O . ARG A 1 109 ? 4.305 -8.621 -22.010 1.00 87.00 109 ARG A O 1
ATOM 900 N N . ILE A 1 110 ? 3.752 -6.783 -20.856 1.00 86.12 110 ILE A N 1
ATOM 901 C CA . ILE A 1 110 ? 2.693 -7.471 -20.116 1.00 86.12 110 ILE A CA 1
ATOM 902 C C . ILE A 1 110 ? 1.559 -7.844 -21.074 1.00 86.12 110 ILE A C 1
ATOM 904 O O . ILE A 1 110 ? 1.055 -7.002 -21.812 1.00 86.12 110 ILE A O 1
ATOM 908 N N . GLU A 1 111 ? 1.158 -9.110 -21.042 1.00 84.81 111 GLU A N 1
ATOM 909 C CA . GLU A 1 111 ? 0.025 -9.623 -21.826 1.00 84.81 111 GLU A CA 1
ATOM 910 C C . GLU A 1 111 ? -1.291 -9.555 -21.036 1.00 84.81 111 GLU A C 1
ATOM 912 O O . GLU A 1 111 ? -2.379 -9.573 -21.606 1.00 84.81 111 GLU A O 1
ATOM 917 N N . ILE A 1 112 ? -1.194 -9.439 -19.707 1.00 88.88 112 ILE A N 1
ATOM 918 C CA . ILE A 1 112 ? -2.329 -9.222 -18.807 1.00 88.88 112 ILE A CA 1
ATOM 919 C C . ILE A 1 112 ? -2.549 -7.731 -18.555 1.00 88.88 112 ILE A C 1
ATOM 921 O O . ILE A 1 112 ? -1.652 -6.910 -18.746 1.00 88.88 112 ILE A O 1
ATOM 925 N N . SER A 1 113 ? -3.730 -7.368 -18.049 1.00 89.44 113 SER A N 1
ATOM 926 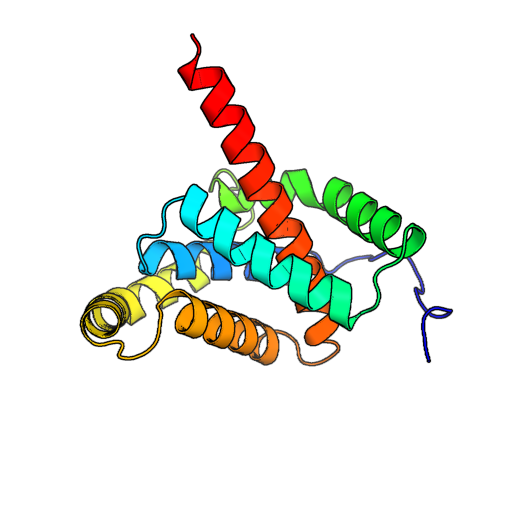C CA . SER A 1 113 ? -3.992 -5.980 -17.672 1.00 89.44 113 SER A CA 1
ATOM 927 C C . SER A 1 113 ? -3.005 -5.505 -16.598 1.00 89.44 113 SER A C 1
ATOM 929 O O . SER A 1 113 ? -2.716 -6.217 -15.630 1.00 89.44 113 SER A O 1
ATOM 931 N N . THR A 1 114 ? -2.523 -4.263 -16.729 1.00 88.44 114 THR A N 1
ATOM 932 C CA . THR A 1 114 ? -1.656 -3.622 -15.723 1.00 88.44 114 THR A CA 1
ATOM 933 C C . THR A 1 114 ? -2.274 -3.706 -14.332 1.00 88.44 114 THR A C 1
ATOM 935 O O . TH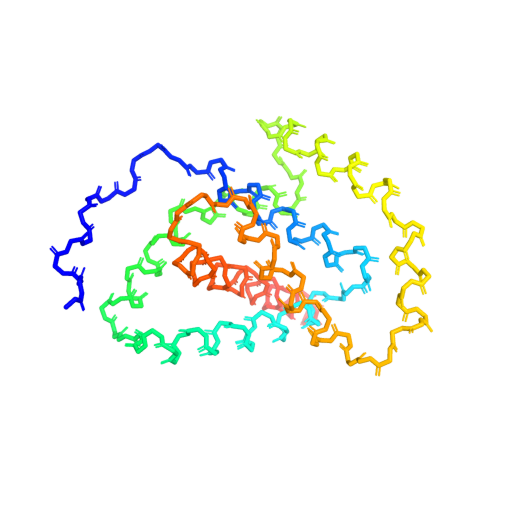R A 1 114 ? -1.576 -3.951 -13.357 1.00 88.44 114 THR A O 1
ATOM 938 N N . HIS A 1 115 ? -3.598 -3.557 -14.247 1.00 90.00 115 HIS A N 1
ATOM 939 C CA . HIS A 1 115 ? -4.339 -3.689 -13.002 1.00 90.00 115 HIS A CA 1
ATOM 940 C C . HIS A 1 115 ? -4.156 -5.074 -12.365 1.00 90.00 115 HIS A C 1
ATOM 942 O O . HIS A 1 115 ? -3.698 -5.166 -11.229 1.00 90.00 115 HIS A O 1
ATOM 948 N N . SER A 1 116 ? -4.437 -6.153 -13.107 1.00 91.00 116 SER A N 1
ATOM 949 C CA . SER A 1 116 ? -4.284 -7.521 -12.598 1.00 91.00 116 SER A CA 1
ATOM 950 C C . SER A 1 116 ? -2.842 -7.821 -12.197 1.00 91.00 116 SER A C 1
ATOM 952 O O . SER A 1 116 ? -2.615 -8.460 -11.171 1.00 91.00 116 SER A O 1
ATOM 954 N N . PHE A 1 117 ? -1.871 -7.342 -12.977 1.00 93.62 117 PHE A N 1
ATOM 955 C CA . PHE A 1 117 ? -0.458 -7.503 -12.656 1.00 93.62 117 PHE A CA 1
ATOM 956 C C . PHE A 1 117 ? -0.112 -6.845 -11.314 1.00 93.62 117 PHE A C 1
ATOM 958 O O . PHE A 1 117 ? 0.486 -7.486 -10.447 1.00 93.62 117 PHE A O 1
ATOM 965 N N . LEU A 1 118 ? -0.502 -5.579 -11.135 1.00 94.88 118 LEU A N 1
ATOM 966 C CA . LEU A 1 118 ? -0.204 -4.805 -9.931 1.00 94.88 118 LEU A CA 1
ATOM 967 C C . LEU A 1 118 ? -0.890 -5.388 -8.697 1.00 94.88 118 LEU A C 1
ATOM 969 O O . LEU A 1 118 ? -0.227 -5.551 -7.676 1.00 94.88 118 LEU A O 1
ATOM 973 N N . SER A 1 119 ? -2.169 -5.755 -8.796 1.00 94.69 119 SER A N 1
ATOM 974 C CA . SER A 1 119 ? -2.915 -6.360 -7.688 1.00 94.69 119 SER A CA 1
ATOM 975 C C . SER A 1 119 ? -2.246 -7.639 -7.183 1.00 94.69 119 SER A C 1
ATOM 977 O O . SER A 1 119 ? -1.976 -7.757 -5.987 1.00 94.69 119 SER A O 1
ATOM 979 N N . SER A 1 120 ? -1.883 -8.559 -8.084 1.00 94.31 120 SER A N 1
ATOM 980 C CA . SER A 1 120 ? -1.199 -9.805 -7.709 1.00 94.31 120 SER A CA 1
ATOM 981 C C . SER A 1 120 ? 0.183 -9.554 -7.102 1.00 94.31 120 SER A C 1
ATOM 983 O O . SER A 1 120 ? 0.572 -10.220 -6.144 1.00 94.31 120 SER A O 1
ATOM 985 N N . HIS A 1 121 ? 0.934 -8.576 -7.614 1.00 94.81 121 HIS A N 1
ATOM 986 C CA . HIS A 1 121 ? 2.253 -8.254 -7.067 1.00 94.81 121 HIS A CA 1
ATOM 987 C C . HIS A 1 121 ? 2.163 -7.616 -5.684 1.00 94.81 121 HIS A C 1
ATOM 989 O O . HIS A 1 121 ? 2.926 -8.000 -4.800 1.00 94.81 121 HIS A O 1
ATOM 995 N N . ILE A 1 122 ? 1.218 -6.700 -5.465 1.00 96.31 122 ILE A N 1
ATOM 996 C CA . ILE A 1 122 ? 1.000 -6.089 -4.151 1.00 96.31 122 ILE A CA 1
ATOM 997 C C . ILE A 1 122 ? 0.571 -7.156 -3.136 1.00 96.31 122 ILE A C 1
ATOM 999 O O . ILE A 1 122 ? 1.115 -7.186 -2.033 1.00 96.31 122 ILE A O 1
ATOM 1003 N N . HIS A 1 123 ? -0.327 -8.072 -3.514 1.00 95.06 123 HIS A N 1
ATOM 1004 C CA . HIS A 1 123 ? -0.687 -9.228 -2.686 1.00 95.06 123 HIS A CA 1
ATOM 1005 C C . HIS A 1 123 ? 0.558 -10.033 -2.274 1.00 95.06 123 HIS A C 1
ATOM 1007 O O . HIS A 1 123 ? 0.796 -10.284 -1.092 1.00 95.06 123 HIS A O 1
ATOM 1013 N N . MET A 1 124 ? 1.430 -10.359 -3.234 1.00 95.69 124 MET A N 1
ATOM 1014 C CA . MET A 1 124 ? 2.662 -11.108 -2.963 1.00 95.69 124 MET A CA 1
ATOM 1015 C C . MET A 1 124 ? 3.690 -10.324 -2.135 1.00 95.69 124 MET A C 1
ATOM 1017 O O . MET A 1 124 ? 4.409 -10.926 -1.332 1.00 95.69 124 MET A O 1
ATOM 1021 N N . MET A 1 125 ? 3.770 -8.999 -2.291 1.00 94.75 125 MET A N 1
ATOM 1022 C CA . MET A 1 125 ? 4.608 -8.137 -1.448 1.00 94.75 125 MET A CA 1
ATOM 1023 C C . MET A 1 125 ? 4.177 -8.232 0.017 1.00 94.75 125 MET A C 1
ATOM 1025 O O . MET A 1 125 ? 5.019 -8.449 0.889 1.00 94.75 125 MET A O 1
ATOM 1029 N N . LEU A 1 126 ? 2.872 -8.141 0.274 1.00 94.31 126 LEU A N 1
ATOM 1030 C CA . LEU A 1 126 ? 2.309 -8.212 1.621 1.00 94.31 126 LEU A CA 1
ATOM 1031 C C . LEU A 1 126 ? 2.428 -9.620 2.212 1.00 94.31 126 LEU A C 1
ATOM 1033 O O . LEU A 1 126 ? 2.857 -9.763 3.358 1.00 94.31 126 LEU A O 1
ATOM 1037 N N . ASN A 1 127 ? 2.186 -10.661 1.414 1.00 93.69 127 ASN A N 1
ATOM 1038 C CA . ASN A 1 127 ? 2.389 -12.042 1.850 1.00 93.69 127 ASN A CA 1
ATOM 1039 C C . ASN A 1 127 ? 3.830 -12.337 2.273 1.00 93.69 127 ASN A C 1
ATOM 1041 O O . ASN A 1 127 ? 4.054 -13.089 3.217 1.00 93.69 127 ASN A O 1
ATOM 1045 N N . ARG A 1 128 ? 4.815 -11.760 1.575 1.00 92.88 128 ARG A N 1
ATOM 1046 C CA . ARG A 1 128 ? 6.234 -11.937 1.908 1.00 92.88 128 ARG A CA 1
ATOM 1047 C C . ARG A 1 128 ? 6.643 -11.130 3.139 1.00 92.88 128 ARG A C 1
ATOM 1049 O O . ARG A 1 128 ? 7.539 -11.549 3.865 1.00 92.88 128 ARG A O 1
ATOM 1056 N N . GLN A 1 129 ? 6.042 -9.962 3.340 1.00 89.69 129 GLN A N 1
ATOM 1057 C CA . GLN A 1 129 ? 6.408 -9.066 4.430 1.00 89.69 129 GLN A CA 1
ATOM 1058 C C . GLN A 1 129 ? 5.882 -9.534 5.789 1.00 89.69 129 GLN A C 1
ATOM 1060 O O . GLN A 1 129 ? 6.573 -9.386 6.797 1.00 89.69 129 GLN A O 1
ATOM 1065 N N . TYR A 1 130 ? 4.672 -10.088 5.828 1.00 89.44 130 TYR A N 1
ATOM 1066 C CA . TYR A 1 130 ? 4.037 -10.515 7.068 1.00 89.44 130 TYR A CA 1
ATOM 1067 C C . TYR A 1 130 ? 4.100 -12.037 7.200 1.00 89.44 130 TYR A C 1
ATOM 1069 O O . TYR A 1 130 ? 3.655 -12.770 6.324 1.00 89.44 130 TYR A O 1
ATOM 1077 N N . SER A 1 131 ? 4.634 -12.528 8.319 1.00 87.06 131 SER A N 1
ATOM 1078 C CA . SER A 1 131 ? 4.727 -13.969 8.599 1.00 87.06 131 SER A CA 1
ATOM 1079 C C . SER A 1 131 ? 3.401 -14.584 9.055 1.00 87.06 131 SER A C 1
ATOM 1081 O O . SER A 1 131 ? 3.225 -15.797 8.992 1.00 87.06 131 SER A O 1
ATOM 1083 N N . SER A 1 132 ? 2.453 -13.759 9.502 1.00 86.00 132 SER A N 1
ATOM 1084 C CA . SER A 1 132 ? 1.116 -14.181 9.917 1.00 86.00 132 SER A CA 1
ATOM 1085 C C . SER A 1 132 ? 0.096 -13.076 9.657 1.00 86.00 132 SER A C 1
ATOM 1087 O O . SER A 1 132 ? 0.458 -11.903 9.539 1.00 86.00 132 SER A O 1
ATOM 1089 N N . LYS A 1 133 ? -1.187 -13.454 9.589 1.00 86.69 133 LYS A N 1
ATOM 1090 C CA . LYS A 1 133 ? -2.320 -12.534 9.386 1.00 86.69 133 LYS A CA 1
ATOM 1091 C C . LYS A 1 133 ? -2.165 -11.656 8.131 1.00 86.69 133 LYS A C 1
ATOM 1093 O O . LYS A 1 133 ? -2.619 -10.516 8.115 1.00 86.69 133 LYS A O 1
ATOM 1098 N N . GLN A 1 134 ? -1.554 -12.186 7.071 1.00 90.44 134 GLN A N 1
ATOM 1099 C CA . GLN A 1 134 ? -1.267 -11.479 5.818 1.00 90.44 134 GLN A CA 1
ATOM 1100 C C . GLN A 1 134 ? -2.521 -10.788 5.268 1.00 90.44 134 GLN A C 1
ATOM 1102 O O . GLN A 1 134 ? -2.531 -9.571 5.110 1.00 90.44 134 GLN A O 1
ATOM 1107 N N . ARG A 1 135 ? -3.616 -11.546 5.113 1.00 90.50 135 ARG A N 1
ATOM 1108 C CA . ARG A 1 135 ? -4.907 -11.044 4.611 1.00 90.50 135 ARG A CA 1
ATOM 1109 C C . ARG A 1 135 ? -5.464 -9.872 5.432 1.00 90.50 135 ARG A C 1
ATOM 1111 O O . ARG A 1 135 ? -6.067 -8.959 4.881 1.00 90.50 135 ARG A O 1
ATOM 1118 N N . MET A 1 136 ? -5.241 -9.877 6.749 1.00 86.88 136 MET A N 1
ATOM 1119 C CA . MET A 1 136 ? -5.660 -8.789 7.641 1.00 86.88 136 MET A CA 1
ATOM 1120 C C . MET A 1 136 ? -4.838 -7.521 7.384 1.00 86.88 136 MET A C 1
ATOM 1122 O O . MET A 1 136 ? -5.393 -6.425 7.334 1.00 86.88 136 MET A O 1
ATOM 1126 N N . TYR A 1 137 ? -3.524 -7.657 7.192 1.00 91.25 137 TYR A N 1
ATOM 1127 C CA . TYR A 1 137 ? -2.681 -6.525 6.815 1.00 91.25 137 TYR A CA 1
ATOM 1128 C C . TYR A 1 137 ? -3.054 -5.983 5.435 1.00 91.25 137 TYR A C 1
ATOM 1130 O O . TYR A 1 137 ? -3.122 -4.769 5.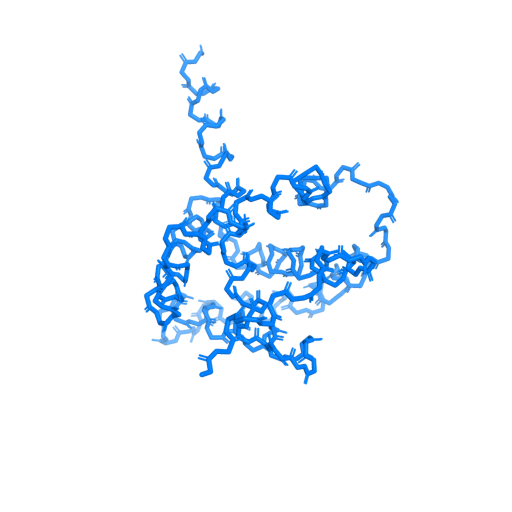284 1.00 91.25 137 TYR A O 1
ATOM 1138 N N . GLU A 1 138 ? -3.378 -6.841 4.464 1.00 94.06 138 GLU A N 1
ATOM 1139 C CA . GLU A 1 138 ? -3.903 -6.411 3.160 1.00 94.06 138 GLU A CA 1
ATOM 1140 C C . GLU A 1 138 ? -5.169 -5.560 3.307 1.00 94.06 138 GLU A C 1
ATOM 1142 O O . GLU A 1 138 ? -5.217 -4.438 2.800 1.00 94.06 138 GLU A O 1
ATOM 1147 N N . LEU A 1 139 ? -6.152 -6.035 4.080 1.00 92.88 139 LEU A N 1
ATOM 1148 C CA . LEU A 1 139 ? -7.381 -5.295 4.369 1.00 92.88 139 LEU A CA 1
ATOM 1149 C C . LEU A 1 139 ? -7.079 -3.902 4.945 1.00 92.88 139 LEU A C 1
ATOM 1151 O O . LEU A 1 139 ? -7.605 -2.896 4.456 1.00 92.88 139 LEU A O 1
ATOM 1155 N N . ILE A 1 140 ? -6.226 -3.828 5.970 1.00 92.56 140 ILE A N 1
ATOM 1156 C CA . ILE A 1 140 ? -5.844 -2.561 6.609 1.00 92.56 140 ILE A CA 1
ATOM 1157 C C . ILE A 1 140 ? -5.156 -1.651 5.589 1.00 92.56 140 ILE A C 1
ATOM 1159 O O . ILE A 1 140 ? -5.544 -0.490 5.437 1.00 92.56 140 ILE A O 1
ATOM 1163 N N . ILE A 1 141 ? -4.175 -2.177 4.859 1.00 95.50 141 ILE A N 1
ATOM 1164 C CA . ILE A 1 141 ? -3.322 -1.403 3.960 1.00 95.50 141 ILE A CA 1
ATOM 1165 C C . ILE A 1 141 ? -4.104 -0.840 2.780 1.00 95.50 141 ILE A C 1
ATOM 1167 O O . ILE A 1 141 ? -3.957 0.342 2.464 1.00 95.50 141 ILE A O 1
ATOM 1171 N N . TYR A 1 142 ? -4.988 -1.630 2.175 1.00 96.81 142 TYR A N 1
ATOM 1172 C CA . TYR A 1 142 ? -5.834 -1.164 1.078 1.00 96.81 142 TYR A CA 1
ATOM 1173 C C . TYR A 1 142 ? -6.805 -0.082 1.533 1.00 96.81 142 TYR A C 1
ATOM 1175 O O . TYR A 1 142 ? -6.951 0.930 0.846 1.00 96.81 142 TYR A O 1
ATOM 1183 N N . ASN A 1 143 ? -7.411 -0.231 2.717 1.00 95.56 143 ASN A N 1
ATOM 1184 C CA . ASN A 1 143 ? -8.267 0.812 3.280 1.00 95.56 143 ASN A CA 1
ATOM 1185 C C . ASN A 1 143 ? -7.488 2.109 3.558 1.00 95.56 143 ASN A C 1
ATOM 1187 O O . ASN A 1 143 ? -7.989 3.188 3.237 1.00 95.56 143 ASN A O 1
ATOM 1191 N N . HIS A 1 144 ? -6.264 2.028 4.088 1.00 95.69 144 HIS A N 1
ATOM 1192 C CA . HIS A 1 144 ? -5.468 3.213 4.422 1.00 95.69 144 HIS A CA 1
ATOM 1193 C C . HIS A 1 144 ? -4.948 3.939 3.180 1.00 95.69 144 HIS A C 1
ATOM 1195 O O . HIS A 1 144 ? -5.178 5.141 3.031 1.00 95.69 144 HIS A O 1
ATOM 1201 N N . LEU A 1 145 ? -4.325 3.216 2.247 1.00 97.06 145 LEU A N 1
ATOM 1202 C CA . LEU A 1 145 ? -3.813 3.806 1.011 1.00 97.06 145 LEU A CA 1
ATOM 1203 C C . LEU A 1 145 ? -4.946 4.391 0.158 1.00 97.06 145 LEU A C 1
ATOM 1205 O O . LEU A 1 145 ? -4.806 5.496 -0.365 1.00 97.06 145 LEU A O 1
ATOM 1209 N N . TYR A 1 146 ? -6.100 3.717 0.057 1.00 97.56 146 TYR A N 1
ATOM 1210 C CA . TYR A 1 146 ? -7.269 4.282 -0.628 1.00 97.56 146 TYR A CA 1
ATOM 1211 C C . TYR A 1 146 ? -7.677 5.631 -0.025 1.00 97.56 146 TYR A C 1
ATOM 1213 O O . TYR A 1 146 ? -7.897 6.596 -0.761 1.00 97.56 146 TYR A O 1
ATOM 1221 N N . ARG A 1 147 ? -7.767 5.715 1.308 1.00 95.44 147 ARG A N 1
ATOM 1222 C CA . ARG A 1 147 ? -8.130 6.955 2.004 1.00 95.44 147 ARG A CA 1
ATOM 1223 C C . ARG A 1 147 ? -7.105 8.063 1.765 1.00 95.44 147 ARG A C 1
ATOM 1225 O O . ARG A 1 147 ? -7.519 9.175 1.452 1.00 95.44 147 ARG A O 1
ATOM 1232 N N . TYR A 1 148 ? -5.813 7.747 1.801 1.00 95.94 148 TYR A N 1
ATOM 1233 C CA . TYR A 1 148 ? -4.743 8.699 1.494 1.00 95.94 148 TYR A CA 1
ATOM 1234 C C . TYR A 1 148 ? -4.905 9.336 0.107 1.00 95.94 148 TYR A C 1
ATOM 1236 O O . TYR A 1 148 ? -5.032 10.557 -0.016 1.00 95.94 148 TYR A O 1
ATOM 1244 N N . TYR A 1 149 ? -4.974 8.523 -0.955 1.00 96.31 149 TYR A N 1
ATOM 1245 C CA . TYR A 1 149 ? -5.108 9.069 -2.311 1.00 96.31 149 TYR A CA 1
ATOM 1246 C C . TYR A 1 149 ? -6.461 9.731 -2.545 1.00 96.31 149 TYR A C 1
ATOM 1248 O O . TYR A 1 149 ? -6.551 10.661 -3.346 1.00 96.31 149 TYR A O 1
ATOM 1256 N N . LYS A 1 150 ? -7.510 9.295 -1.841 1.00 95.56 150 LYS A N 1
ATOM 1257 C CA . LYS A 1 150 ? -8.811 9.961 -1.874 1.00 95.56 150 LYS A CA 1
ATOM 1258 C C . LYS A 1 150 ? -8.691 11.385 -1.331 1.00 95.56 150 LYS A C 1
ATOM 1260 O O . LYS A 1 150 ? -9.144 12.313 -1.998 1.00 95.56 150 LYS A O 1
ATOM 1265 N N . THR A 1 151 ? -8.036 11.571 -0.186 1.00 93.25 151 THR A N 1
ATOM 1266 C CA . THR A 1 151 ? -7.757 12.894 0.391 1.00 93.25 151 THR A CA 1
ATOM 1267 C C . THR A 1 151 ? -6.922 13.756 -0.558 1.00 93.25 151 THR A C 1
ATOM 1269 O O . THR A 1 151 ? -7.297 14.896 -0.831 1.00 93.25 151 THR A O 1
ATOM 1272 N N . LEU A 1 152 ? -5.845 13.213 -1.140 1.00 92.19 152 LEU A N 1
ATOM 1273 C CA . LEU A 1 152 ? -5.028 13.938 -2.125 1.00 92.19 152 LEU A CA 1
ATOM 1274 C C . LEU A 1 152 ? -5.823 14.367 -3.365 1.00 92.19 152 LEU A C 1
ATOM 1276 O O . LEU A 1 152 ? -5.635 15.471 -3.874 1.00 92.19 152 LEU A O 1
ATOM 1280 N N . HIS A 1 153 ? -6.712 13.505 -3.858 1.00 92.25 153 HIS A N 1
ATOM 1281 C CA . HIS A 1 153 ? -7.551 13.805 -5.013 1.00 92.25 153 HIS A CA 1
ATOM 1282 C C . HIS A 1 153 ? -8.514 14.973 -4.740 1.00 92.25 153 HIS A C 1
ATOM 1284 O O . HIS A 1 153 ? -8.684 15.826 -5.611 1.00 92.25 153 HIS A O 1
ATOM 1290 N N . TYR A 1 154 ? -9.113 15.048 -3.545 1.00 90.94 154 TYR A N 1
ATOM 1291 C CA . TYR A 1 154 ? -9.960 16.187 -3.167 1.00 90.94 154 TYR A CA 1
ATOM 1292 C C . TYR A 1 154 ? -9.155 17.477 -2.989 1.00 90.94 154 TYR A C 1
ATOM 1294 O O . TYR A 1 154 ? -9.512 18.476 -3.610 1.00 90.94 154 TYR A O 1
ATOM 1302 N N . LYS A 1 155 ? -8.026 17.433 -2.262 1.00 88.19 155 LYS A N 1
ATOM 1303 C CA . LYS A 1 155 ? -7.127 18.591 -2.090 1.00 88.19 155 LYS A CA 1
ATOM 1304 C C . LYS A 1 155 ? -6.698 19.174 -3.447 1.00 88.19 155 LYS A C 1
ATOM 1306 O O . LYS A 1 155 ? -6.764 20.377 -3.661 1.00 88.19 155 LYS A O 1
ATOM 1311 N N . LYS A 1 156 ? -6.341 18.319 -4.416 1.00 80.25 156 LYS A N 1
ATOM 1312 C CA . LYS A 1 156 ? -5.957 18.755 -5.771 1.00 80.25 156 LYS A CA 1
ATOM 1313 C C . LYS A 1 156 ? -7.102 19.431 -6.536 1.00 80.25 156 LYS A C 1
ATOM 1315 O O . LYS A 1 156 ? -6.847 20.368 -7.292 1.00 80.25 156 LYS A O 1
ATOM 1320 N N . LYS A 1 157 ? -8.342 18.952 -6.382 1.00 73.19 157 LYS A N 1
ATOM 1321 C CA . LYS A 1 157 ? -9.512 19.570 -7.024 1.00 73.19 157 LYS A CA 1
ATOM 1322 C C . LYS A 1 157 ? -9.763 20.975 -6.490 1.00 73.19 157 LYS A C 1
ATOM 1324 O O . LYS A 1 157 ? -9.984 21.865 -7.299 1.00 73.19 157 LYS A O 1
ATOM 1329 N N . GLU A 1 158 ? -9.665 21.176 -5.179 1.00 69.25 158 GLU A N 1
ATOM 1330 C CA . GLU A 1 158 ? -9.818 22.497 -4.554 1.00 69.25 158 GLU A CA 1
ATOM 1331 C C . GLU A 1 158 ? -8.757 23.491 -5.045 1.00 69.25 158 GLU A C 1
ATOM 1333 O O . GLU A 1 158 ? -9.094 24.614 -5.397 1.00 69.25 158 GLU A O 1
ATOM 1338 N N . THR A 1 159 ? -7.496 23.068 -5.184 1.00 61.25 159 THR A N 1
ATOM 1339 C CA . THR A 1 159 ? -6.423 23.927 -5.725 1.00 61.25 159 THR A CA 1
ATOM 1340 C C . THR A 1 159 ? -6.560 24.216 -7.227 1.00 61.25 159 THR A C 1
ATOM 1342 O O . THR A 1 159 ? -5.975 25.173 -7.708 1.00 61.25 159 THR A O 1
ATOM 1345 N N . SER A 1 160 ? -7.309 23.405 -7.983 1.00 58.81 160 SER A N 1
ATOM 1346 C CA . SER A 1 160 ? -7.523 23.606 -9.432 1.00 58.81 160 SER A CA 1
ATOM 1347 C C . SER A 1 160 ? -8.766 24.453 -9.750 1.00 58.81 160 SER A C 1
ATOM 1349 O O . SER A 1 160 ? -9.088 24.644 -10.921 1.00 58.81 160 SER A O 1
ATOM 1351 N N . LEU A 1 161 ? -9.502 24.880 -8.719 1.00 52.41 161 LEU A N 1
ATOM 1352 C CA . LEU A 1 161 ? -10.724 25.690 -8.798 1.00 52.41 161 LEU A CA 1
ATOM 1353 C C . LEU A 1 161 ? -10.490 27.154 -8.368 1.00 52.41 161 LEU A C 1
ATOM 1355 O O . LEU A 1 161 ? -11.456 27.909 -8.270 1.00 52.41 161 LEU A O 1
ATOM 1359 N N . ILE A 1 162 ? -9.233 27.537 -8.117 1.00 41.47 162 ILE A N 1
ATOM 1360 C CA . ILE A 1 162 ? -8.769 28.896 -7.795 1.00 41.47 162 ILE A CA 1
ATOM 1361 C C . ILE A 1 162 ? -7.822 29.340 -8.910 1.00 41.47 162 ILE A C 1
ATOM 1363 O O . ILE A 1 162 ? -7.942 30.505 -9.344 1.00 41.47 162 ILE A O 1
#